Protein AF-A0A392N3B7-F1 (afdb_monomer_lite)

pLDDT: mean 83.91, std 16.51, range [49.72, 98.38]

Foldseek 3Di:
DACVVVCVVCVVVDPDPVVSLVCQLVPPDPLRNQLSVL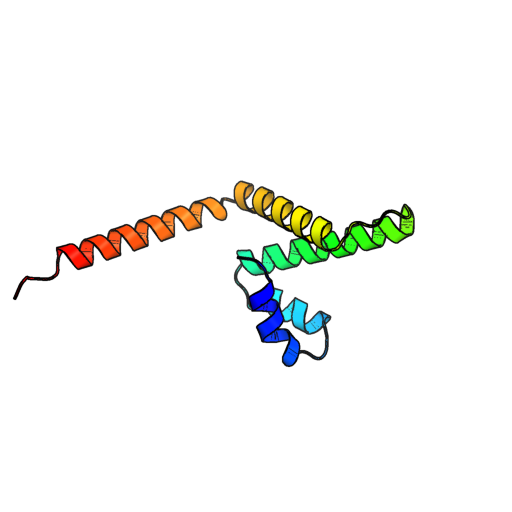LVVLVVVQVVCCVPPVDHDDSVVSNVVSVVVSVVVCVVVCVVVVVVVVVVVVVVVVVVVVVPPDDD

Structure (mmCIF, N/CA/C/O backbone):
data_AF-A0A392N3B7-F1
#
_entry.id   AF-A0A392N3B7-F1
#
loop_
_atom_site.group_PDB
_atom_site.id
_atom_site.type_symbol
_atom_site.label_atom_id
_atom_site.label_alt_id
_atom_site.label_comp_id
_atom_site.label_asym_id
_atom_site.label_entity_id
_atom_site.label_seq_id
_atom_site.pdbx_PDB_ins_code
_atom_site.Cartn_x
_atom_site.Cartn_y
_atom_site.Cartn_z
_atom_site.occupancy
_atom_site.B_iso_or_equiv
_atom_site.auth_seq_id
_atom_site.auth_comp_id
_atom_site.auth_asym_id
_atom_site.auth_atom_id
_atom_site.pdbx_PDB_model_num
ATOM 1 N N . MET A 1 1 ? 1.996 10.510 10.775 1.00 59.97 1 MET A N 1
ATOM 2 C CA . MET A 1 1 ? 2.458 9.130 11.052 1.00 59.97 1 MET A CA 1
ATOM 3 C C . MET A 1 1 ? 2.220 8.248 9.831 1.00 59.97 1 MET A C 1
ATOM 5 O O . MET A 1 1 ? 1.189 8.410 9.177 1.00 59.97 1 MET A O 1
ATOM 9 N N . GLY A 1 2 ? 3.203 7.411 9.481 1.00 79.06 2 GLY A N 1
ATOM 10 C CA . GLY A 1 2 ? 3.150 6.486 8.340 1.00 79.06 2 GLY A CA 1
ATOM 11 C C . GLY A 1 2 ? 2.554 5.121 8.704 1.00 79.06 2 GLY A C 1
ATOM 12 O O . GLY A 1 2 ? 2.185 4.892 9.849 1.00 79.06 2 GLY A O 1
ATOM 13 N N . LEU A 1 3 ? 2.484 4.210 7.730 1.00 89.25 3 LEU A N 1
ATOM 14 C CA . LEU A 1 3 ? 1.902 2.866 7.899 1.00 89.25 3 LEU A CA 1
ATOM 15 C C . LEU A 1 3 ? 2.850 1.848 8.561 1.00 89.25 3 LEU A C 1
ATOM 17 O O . LEU A 1 3 ? 2.455 0.710 8.785 1.00 89.25 3 LEU A O 1
ATOM 21 N N . GLU A 1 4 ? 4.096 2.229 8.857 1.00 90.38 4 GLU A N 1
ATOM 22 C CA . GLU A 1 4 ? 5.129 1.312 9.359 1.00 90.38 4 GLU A CA 1
ATOM 23 C C . GLU A 1 4 ? 4.684 0.560 10.615 1.00 90.38 4 GLU A C 1
ATOM 25 O O . GLU A 1 4 ? 4.719 -0.665 10.626 1.00 90.38 4 GLU A O 1
ATOM 30 N N . HIS A 1 5 ? 4.226 1.280 11.641 1.00 89.81 5 HIS A N 1
ATOM 31 C CA . HIS A 1 5 ? 3.823 0.681 12.913 1.00 89.81 5 HIS A CA 1
ATOM 32 C C . HIS A 1 5 ? 2.673 -0.328 12.740 1.00 89.81 5 HIS A C 1
ATOM 34 O O . HIS A 1 5 ? 2.718 -1.427 13.288 1.00 89.81 5 HIS A O 1
ATOM 40 N N . ILE A 1 6 ? 1.694 0.017 11.897 1.00 90.19 6 ILE A N 1
ATOM 41 C CA . ILE A 1 6 ? 0.521 -0.811 11.573 1.00 90.19 6 ILE A CA 1
ATOM 42 C C . ILE A 1 6 ? 0.950 -2.112 10.891 1.00 90.19 6 ILE A C 1
ATOM 44 O O . ILE A 1 6 ? 0.452 -3.189 11.226 1.00 90.19 6 ILE A O 1
ATOM 48 N N . ILE A 1 7 ? 1.877 -2.007 9.933 1.00 89.25 7 ILE A N 1
ATOM 49 C CA . ILE A 1 7 ? 2.374 -3.145 9.158 1.00 89.25 7 ILE A CA 1
ATOM 50 C C . ILE A 1 7 ? 3.275 -4.023 10.029 1.00 89.25 7 ILE A C 1
ATOM 52 O O . ILE A 1 7 ? 3.080 -5.234 10.060 1.00 89.25 7 ILE A O 1
ATOM 56 N N . GLN A 1 8 ? 4.231 -3.439 10.759 1.00 89.81 8 GLN A N 1
ATOM 57 C CA . GLN A 1 8 ? 5.177 -4.184 11.597 1.00 89.81 8 GLN A CA 1
ATOM 58 C C . GLN A 1 8 ? 4.470 -5.003 12.674 1.00 89.81 8 GLN A C 1
ATOM 60 O O . GLN A 1 8 ? 4.828 -6.161 12.878 1.00 89.81 8 GLN A O 1
ATOM 65 N N . GLN A 1 9 ? 3.435 -4.441 13.307 1.00 90.50 9 GLN A N 1
ATOM 66 C CA . GLN A 1 9 ? 2.659 -5.145 14.325 1.00 90.50 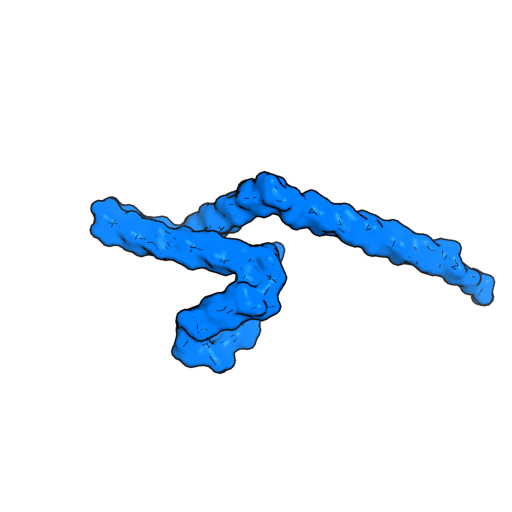9 GLN A CA 1
ATOM 67 C C . GLN A 1 9 ? 2.027 -6.435 13.789 1.00 90.50 9 GLN A C 1
ATOM 69 O O . GLN A 1 9 ? 1.911 -7.408 14.526 1.00 90.50 9 GLN A O 1
ATOM 74 N N . ARG A 1 10 ? 1.625 -6.453 12.516 1.00 90.06 10 ARG A N 1
ATOM 75 C CA . ARG A 1 10 ? 0.883 -7.560 11.901 1.00 90.06 10 ARG A CA 1
ATOM 76 C C . ARG A 1 10 ? 1.769 -8.503 11.087 1.00 90.06 10 ARG A C 1
ATOM 78 O O . ARG A 1 10 ? 1.408 -9.658 10.894 1.00 90.06 10 ARG A O 1
ATOM 85 N N . LEU A 1 11 ? 2.948 -8.054 10.655 1.00 87.69 11 LEU A N 1
ATOM 86 C CA . LEU A 1 11 ? 3.826 -8.801 9.749 1.00 87.69 11 LEU A CA 1
ATOM 87 C C . LEU A 1 11 ? 4.216 -10.192 10.274 1.00 87.69 11 LEU A C 1
ATOM 89 O O . LEU A 1 11 ? 4.402 -11.109 9.485 1.00 87.69 11 LEU A O 1
ATOM 93 N N . GLN A 1 12 ? 4.328 -10.352 11.596 1.00 85.75 12 GLN A N 1
ATOM 94 C CA . GLN A 1 12 ? 4.673 -11.630 12.230 1.00 85.75 12 GLN A CA 1
ATOM 95 C C . GLN A 1 12 ? 3.486 -12.600 12.344 1.00 85.75 12 GLN A C 1
ATOM 97 O O . GLN A 1 12 ? 3.691 -13.805 12.471 1.00 85.75 12 GLN A O 1
ATOM 102 N N . TRP A 1 13 ? 2.256 -12.086 12.296 1.00 87.12 13 TRP A N 1
ATOM 103 C CA . TRP A 1 13 ? 1.032 -12.860 12.523 1.00 87.12 13 TRP A CA 1
ATOM 104 C C . TRP A 1 13 ? 0.406 -13.375 11.229 1.00 87.12 13 TRP A C 1
ATOM 106 O O . TRP A 1 13 ? -0.308 -14.373 11.246 1.00 87.12 13 TRP A O 1
ATOM 116 N N . PHE A 1 14 ? 0.698 -12.726 10.101 1.00 89.38 14 PHE A N 1
ATOM 117 C CA . PHE A 1 14 ? 0.181 -13.115 8.795 1.00 89.38 14 PHE A CA 1
ATOM 118 C C . PHE A 1 14 ? 1.253 -13.808 7.957 1.00 89.38 14 PHE A C 1
ATOM 120 O O . PHE A 1 14 ? 2.309 -13.249 7.678 1.00 89.38 14 PHE A O 1
ATOM 127 N N . GLN A 1 15 ? 0.940 -15.012 7.477 1.00 86.75 15 GLN A N 1
ATOM 128 C CA . GLN A 1 15 ? 1.766 -15.731 6.496 1.00 86.75 15 GLN A CA 1
ATOM 129 C C . GLN A 1 15 ? 1.468 -15.285 5.054 1.00 86.75 15 GLN A C 1
ATOM 131 O O . GLN A 1 15 ? 2.200 -15.619 4.123 1.00 86.75 15 GLN A O 1
ATOM 136 N N . ASN A 1 16 ? 0.384 -14.527 4.858 1.00 89.81 16 ASN A N 1
ATOM 137 C CA . ASN A 1 16 ? -0.099 -14.106 3.553 1.00 89.81 16 ASN A CA 1
ATOM 138 C C . ASN A 1 16 ? -0.314 -12.587 3.498 1.00 89.81 16 ASN A C 1
ATOM 140 O O . ASN A 1 16 ? -1.094 -12.018 4.261 1.00 89.81 16 ASN A O 1
ATOM 144 N N . ILE A 1 17 ? 0.330 -11.932 2.527 1.00 88.50 17 ILE A N 1
ATOM 145 C CA . ILE A 1 17 ? 0.217 -10.483 2.299 1.00 88.50 17 ILE A CA 1
ATOM 146 C C . ILE A 1 17 ? -1.224 -10.067 1.968 1.00 88.50 17 ILE A C 1
ATOM 148 O O . ILE A 1 17 ? -1.653 -8.988 2.364 1.00 88.50 17 ILE A O 1
ATOM 152 N N . LYS A 1 18 ? -1.995 -10.904 1.263 1.00 90.81 18 LYS A N 1
ATOM 153 C CA . LYS A 1 18 ? -3.403 -10.617 0.950 1.00 90.81 18 LYS A CA 1
ATOM 154 C C . LYS A 1 18 ? -4.244 -10.521 2.223 1.00 90.81 18 LYS A C 1
ATOM 156 O O . LYS A 1 18 ? -5.069 -9.622 2.329 1.00 90.81 18 LYS A O 1
ATOM 161 N N . GLU A 1 19 ? -4.040 -11.445 3.157 1.00 92.50 19 GLU A N 1
ATOM 162 C CA . GLU A 1 19 ? -4.769 -11.474 4.430 1.00 92.50 19 GLU A CA 1
ATOM 163 C C . GLU A 1 19 ? -4.364 -10.296 5.313 1.00 92.50 19 GLU A C 1
ATOM 165 O O . GLU A 1 19 ? -5.236 -9.618 5.841 1.00 92.50 19 GLU A O 1
ATOM 170 N N . LEU A 1 20 ? -3.068 -9.975 5.359 1.00 92.06 20 LEU A N 1
ATOM 171 C CA . LEU A 1 20 ? -2.555 -8.778 6.023 1.00 92.06 20 LEU A CA 1
ATOM 172 C C . LEU A 1 20 ? -3.206 -7.493 5.485 1.00 92.06 20 LEU A C 1
ATOM 174 O O . LEU A 1 20 ? -3.638 -6.641 6.255 1.00 92.06 20 LEU A O 1
ATOM 178 N N . ILE A 1 21 ? -3.271 -7.338 4.160 1.00 91.62 21 ILE A N 1
ATOM 179 C CA . ILE A 1 21 ? -3.894 -6.171 3.522 1.00 91.62 21 ILE A CA 1
ATOM 180 C C . ILE A 1 21 ? -5.380 -6.095 3.869 1.00 91.62 21 ILE A C 1
ATOM 182 O O . ILE A 1 21 ? -5.877 -5.017 4.187 1.00 91.62 21 ILE A O 1
ATOM 186 N N . LEU A 1 22 ? -6.087 -7.226 3.791 1.00 91.94 22 LEU A N 1
ATOM 187 C CA . LEU A 1 22 ? -7.512 -7.276 4.095 1.00 91.94 22 LEU A CA 1
ATOM 188 C C . LEU A 1 22 ? -7.773 -6.906 5.560 1.00 91.94 22 LEU A C 1
ATOM 190 O O . LEU A 1 22 ? -8.644 -6.085 5.820 1.00 91.94 22 LEU A O 1
ATOM 194 N N . ASP A 1 23 ? -6.984 -7.443 6.491 1.00 94.38 23 ASP A N 1
ATOM 195 C CA . ASP A 1 23 ? -7.071 -7.121 7.916 1.00 94.38 23 ASP A CA 1
ATOM 196 C C . ASP A 1 23 ? -6.855 -5.628 8.185 1.00 94.38 23 ASP A C 1
ATOM 198 O O . ASP A 1 23 ? -7.660 -5.007 8.877 1.00 94.38 23 ASP A O 1
ATOM 202 N N . ILE A 1 24 ? -5.829 -5.022 7.577 1.00 92.19 24 ILE A N 1
ATOM 203 C CA . ILE A 1 24 ? -5.579 -3.577 7.683 1.00 92.19 24 ILE A CA 1
ATOM 204 C C . ILE A 1 24 ? -6.798 -2.791 7.190 1.00 92.19 24 ILE A C 1
ATOM 206 O O . ILE A 1 24 ? -7.261 -1.890 7.880 1.00 92.19 24 ILE A O 1
ATOM 210 N N . CYS A 1 25 ? -7.356 -3.139 6.031 1.00 90.06 25 CYS A N 1
ATOM 211 C CA . CYS A 1 25 ? -8.521 -2.440 5.486 1.00 90.06 25 CYS A CA 1
ATOM 212 C C . CYS A 1 25 ? -9.802 -2.634 6.315 1.00 90.06 25 CYS A C 1
ATOM 214 O O . CYS A 1 25 ? -10.678 -1.775 6.266 1.00 90.06 25 CYS A O 1
ATOM 216 N N . CYS A 1 26 ? -9.933 -3.746 7.043 1.00 91.75 26 CYS A N 1
ATOM 217 C CA . CYS A 1 26 ? -11.122 -4.060 7.837 1.00 91.75 26 CYS A CA 1
ATOM 218 C C . CYS A 1 26 ? -11.053 -3.564 9.288 1.00 91.75 26 CYS A C 1
ATOM 220 O O . CYS A 1 26 ? -12.100 -3.311 9.879 1.00 91.75 26 CYS A O 1
ATOM 222 N N . THR A 1 27 ? -9.857 -3.469 9.876 1.00 94.12 27 THR A N 1
ATOM 223 C CA . THR A 1 27 ? -9.678 -3.204 11.317 1.00 94.12 27 THR A CA 1
ATOM 224 C C . THR A 1 27 ? -9.160 -1.805 11.627 1.00 94.12 27 THR A C 1
ATOM 226 O O . THR A 1 27 ? -9.370 -1.306 12.733 1.00 94.12 27 THR A O 1
ATOM 229 N N . GLU A 1 28 ? -8.487 -1.154 10.678 1.00 94.44 28 GLU A N 1
ATOM 230 C CA . GLU A 1 28 ? -7.990 0.203 10.867 1.00 94.44 28 GLU A CA 1
ATOM 231 C C . GLU A 1 28 ? -9.073 1.261 10.627 1.00 94.44 28 GLU A C 1
ATOM 233 O O . GLU A 1 28 ? -10.073 1.043 9.943 1.00 94.44 28 GLU A O 1
ATOM 238 N N . ASN A 1 29 ? -8.843 2.462 11.161 1.00 92.19 29 ASN A N 1
ATOM 239 C CA . ASN A 1 29 ? -9.698 3.610 10.872 1.00 92.19 29 ASN A CA 1
ATOM 240 C C . ASN A 1 29 ? -9.605 4.039 9.394 1.00 92.19 29 ASN A C 1
ATOM 242 O O . ASN A 1 29 ? -8.661 3.699 8.676 1.00 92.19 29 ASN A O 1
ATOM 246 N N . VAL A 1 30 ? -10.562 4.868 8.963 1.00 90.38 30 VAL A N 1
ATOM 247 C CA . VAL A 1 30 ? -10.666 5.364 7.579 1.00 90.38 30 VAL A CA 1
ATOM 248 C C . VAL A 1 30 ? -9.377 6.019 7.069 1.00 90.38 30 VAL A C 1
ATOM 250 O O . VAL A 1 30 ? -9.032 5.870 5.899 1.00 90.38 30 VAL A O 1
ATOM 253 N N . ILE A 1 31 ? -8.622 6.690 7.945 1.00 91.81 31 ILE A N 1
ATOM 254 C CA . ILE A 1 31 ? -7.381 7.375 7.574 1.00 91.81 31 ILE A CA 1
ATOM 255 C C . ILE A 1 31 ? -6.283 6.367 7.240 1.00 91.81 31 ILE A C 1
ATOM 257 O O . ILE A 1 31 ? -5.613 6.468 6.213 1.00 91.81 31 ILE A O 1
ATOM 261 N N . ASN A 1 32 ? -6.088 5.383 8.109 1.00 92.56 32 ASN A N 1
ATOM 262 C CA . ASN A 1 32 ? -5.060 4.365 7.957 1.00 92.56 32 ASN A CA 1
ATOM 263 C C . ASN A 1 32 ? -5.401 3.386 6.824 1.00 92.56 32 ASN A C 1
ATOM 265 O O . ASN A 1 32 ? -4.540 3.098 5.989 1.00 92.56 32 ASN A O 1
ATOM 269 N N . ALA A 1 33 ? -6.659 2.944 6.741 1.00 92.94 33 ALA A N 1
ATOM 270 C CA . ALA A 1 33 ? -7.150 2.103 5.653 1.00 92.94 33 ALA A CA 1
ATOM 271 C C . ALA A 1 33 ? -7.032 2.817 4.296 1.00 92.94 33 ALA A C 1
ATOM 273 O O . ALA A 1 33 ? -6.548 2.241 3.321 1.00 92.94 33 ALA A O 1
ATOM 274 N N . GLY A 1 34 ? -7.387 4.102 4.240 1.00 93.19 34 GLY A N 1
ATOM 275 C CA . GLY A 1 34 ? -7.270 4.912 3.034 1.00 93.19 34 GLY A CA 1
ATOM 276 C C . GLY A 1 34 ? -5.820 5.128 2.583 1.00 93.19 34 GLY A C 1
ATOM 277 O O . GLY A 1 34 ? -5.499 4.917 1.411 1.00 93.19 34 GLY A O 1
ATOM 278 N N . LYS A 1 35 ? -4.902 5.422 3.514 1.00 94.19 35 LYS A N 1
ATOM 279 C CA . LYS A 1 35 ? -3.454 5.463 3.230 1.00 94.19 35 LYS A CA 1
ATOM 280 C C . LYS A 1 35 ? -2.937 4.136 2.671 1.00 94.19 35 LYS A C 1
ATOM 282 O O . LYS A 1 35 ? -2.161 4.138 1.713 1.00 94.19 35 LYS A O 1
ATOM 287 N N . ALA A 1 36 ? -3.359 3.006 3.244 1.00 93.94 36 ALA A N 1
ATOM 288 C CA . ALA A 1 36 ? -2.976 1.680 2.763 1.00 93.94 36 ALA A CA 1
ATOM 289 C C . ALA A 1 36 ? -3.508 1.415 1.345 1.00 93.94 36 ALA A C 1
ATOM 291 O O . ALA A 1 36 ? -2.754 0.966 0.478 1.00 93.94 36 ALA A O 1
ATOM 292 N N . ALA A 1 37 ? -4.766 1.772 1.074 1.00 93.88 37 ALA A N 1
ATOM 293 C CA . ALA A 1 37 ? -5.378 1.635 -0.245 1.00 93.88 37 ALA A CA 1
ATOM 294 C C . ALA A 1 37 ? -4.646 2.462 -1.318 1.00 93.88 37 ALA A C 1
ATOM 296 O O . ALA A 1 37 ? -4.297 1.932 -2.376 1.00 93.88 37 ALA A O 1
ATOM 297 N N . VAL A 1 38 ? -4.335 3.735 -1.038 1.00 95.62 38 VAL A N 1
ATOM 298 C CA . VAL A 1 38 ? -3.600 4.606 -1.974 1.00 95.62 38 VAL A CA 1
ATOM 299 C C . VAL A 1 38 ? -2.173 4.100 -2.211 1.00 95.62 38 VAL A C 1
ATOM 301 O O . VAL A 1 38 ? -1.675 4.159 -3.341 1.00 95.62 38 VAL A O 1
ATOM 304 N N . LEU A 1 39 ? -1.508 3.553 -1.189 1.00 95.44 39 LEU A N 1
ATOM 305 C CA . LEU A 1 39 ? -0.185 2.946 -1.348 1.00 95.44 39 LEU A CA 1
ATOM 306 C C . LEU A 1 39 ? -0.230 1.714 -2.263 1.00 95.44 39 LEU A C 1
ATOM 308 O O . LEU A 1 39 ? 0.579 1.609 -3.187 1.00 95.44 39 LEU A O 1
ATOM 312 N N . LEU A 1 40 ? -1.188 0.808 -2.049 1.00 95.19 40 LEU A N 1
ATOM 313 C CA . LEU A 1 40 ? -1.378 -0.382 -2.886 1.00 95.19 40 LEU A CA 1
ATOM 314 C C . LEU A 1 40 ? -1.700 -0.013 -4.334 1.00 95.19 40 LEU A C 1
ATOM 316 O O . LEU A 1 40 ? -1.125 -0.589 -5.260 1.00 95.19 40 LEU A O 1
ATOM 320 N N . TRP A 1 41 ? -2.548 0.996 -4.531 1.00 96.19 41 TRP A N 1
ATOM 321 C CA . TRP A 1 41 ? -2.840 1.543 -5.851 1.00 96.19 41 TRP A CA 1
ATOM 322 C C . TRP A 1 41 ? -1.576 2.050 -6.553 1.00 96.19 41 TRP A C 1
ATOM 324 O O . TRP A 1 41 ? -1.314 1.692 -7.701 1.00 96.19 41 TRP A O 1
ATOM 334 N N . ASN A 1 42 ? -0.742 2.831 -5.862 1.00 97.50 42 ASN A N 1
ATOM 335 C CA . ASN A 1 42 ? 0.498 3.357 -6.434 1.00 97.50 42 ASN A CA 1
ATOM 336 C C . ASN A 1 42 ? 1.537 2.260 -6.723 1.00 97.50 42 ASN A C 1
ATOM 338 O O . ASN A 1 42 ? 2.252 2.347 -7.724 1.00 97.50 42 ASN A O 1
ATOM 342 N N . LEU A 1 43 ? 1.603 1.206 -5.904 1.00 96.38 43 LEU A N 1
ATOM 343 C CA . LEU A 1 43 ? 2.437 0.029 -6.173 1.00 96.38 43 LEU A CA 1
ATOM 344 C C . LEU A 1 43 ? 1.980 -0.709 -7.435 1.00 96.38 43 LEU A C 1
ATOM 346 O O . LEU A 1 43 ? 2.810 -1.047 -8.283 1.00 96.38 43 LEU A O 1
ATOM 350 N N . TRP A 1 44 ? 0.670 -0.920 -7.580 1.00 96.81 44 TRP A N 1
ATOM 351 C CA . TRP A 1 44 ? 0.085 -1.533 -8.771 1.00 96.81 44 TRP A CA 1
ATOM 352 C C . TRP A 1 44 ? 0.353 -0.691 -10.027 1.00 96.81 44 TRP A C 1
ATOM 354 O O . TRP A 1 44 ? 0.871 -1.212 -11.016 1.00 96.81 44 TRP A O 1
ATOM 364 N N . GLN A 1 45 ? 0.120 0.623 -9.961 1.00 97.50 45 GLN A N 1
ATOM 365 C CA . GLN A 1 45 ? 0.420 1.555 -11.052 1.00 97.50 45 GLN A CA 1
ATOM 366 C C . GLN A 1 45 ? 1.902 1.523 -11.450 1.00 97.50 45 GLN A C 1
ATOM 368 O O . GLN A 1 45 ? 2.227 1.446 -12.633 1.00 97.50 45 GLN A O 1
ATOM 373 N N . ASN A 1 46 ? 2.820 1.532 -10.479 1.00 97.88 46 ASN A N 1
ATOM 374 C CA . ASN A 1 46 ? 4.255 1.462 -10.755 1.00 97.88 46 ASN A CA 1
ATOM 375 C C . ASN A 1 46 ? 4.660 0.130 -11.405 1.00 97.88 46 ASN A C 1
ATOM 377 O O . ASN A 1 46 ? 5.500 0.112 -12.305 1.00 97.88 46 ASN A O 1
ATOM 381 N N . ARG A 1 47 ? 4.050 -0.987 -10.983 1.00 97.25 47 ARG A N 1
ATOM 382 C CA . ARG A 1 47 ? 4.266 -2.292 -11.620 1.00 97.25 47 ARG A CA 1
ATOM 383 C C . ARG A 1 47 ? 3.815 -2.268 -13.078 1.00 97.25 47 ARG A C 1
ATOM 385 O O . ARG A 1 47 ? 4.570 -2.711 -13.937 1.00 97.25 47 ARG A O 1
ATOM 392 N N . ASN A 1 48 ? 2.644 -1.705 -13.363 1.00 98.12 48 ASN A N 1
ATOM 393 C CA . ASN A 1 48 ? 2.152 -1.571 -14.733 1.00 98.12 48 ASN A CA 1
ATOM 394 C C . ASN A 1 48 ? 3.047 -0.662 -15.576 1.00 98.12 48 ASN A C 1
ATOM 396 O O . ASN A 1 48 ? 3.379 -1.010 -16.702 1.00 98.12 48 ASN A O 1
ATOM 400 N N . ASN A 1 49 ? 3.491 0.466 -15.027 1.00 97.81 49 ASN A N 1
ATOM 401 C CA . ASN A 1 49 ? 4.384 1.383 -15.730 1.00 97.81 49 ASN A CA 1
ATOM 402 C C . ASN A 1 49 ? 5.733 0.728 -16.072 1.00 97.81 49 ASN A C 1
ATOM 404 O O . ASN A 1 49 ? 6.287 0.958 -17.144 1.00 97.81 49 ASN A O 1
ATOM 408 N N . CYS A 1 50 ? 6.233 -0.149 -15.199 1.00 97.50 50 CYS A N 1
ATOM 409 C CA . CYS A 1 50 ? 7.427 -0.941 -15.473 1.00 97.50 50 CYS A CA 1
ATOM 410 C C . CYS A 1 50 ? 7.199 -1.938 -16.620 1.00 97.50 50 CYS A C 1
ATOM 412 O O . CYS A 1 50 ? 8.079 -2.098 -17.458 1.00 97.50 50 CYS A O 1
ATOM 414 N N . VAL A 1 51 ? 6.035 -2.595 -16.663 1.00 98.00 51 VAL A N 1
ATOM 415 C CA . VAL A 1 51 ? 5.691 -3.581 -17.703 1.00 98.00 51 VAL A CA 1
ATOM 416 C C . VAL A 1 51 ? 5.486 -2.915 -19.062 1.00 98.00 51 VAL A C 1
ATOM 418 O O . VAL A 1 51 ? 6.005 -3.400 -20.060 1.00 98.00 51 VAL A O 1
ATOM 421 N N . TRP A 1 52 ? 4.744 -1.809 -19.101 1.00 98.38 52 TRP A N 1
ATOM 422 C CA . TRP A 1 52 ? 4.316 -1.189 -20.356 1.00 98.38 52 TRP A CA 1
ATOM 423 C C . TRP A 1 52 ? 5.278 -0.122 -20.878 1.00 98.38 52 TRP A C 1
ATOM 425 O O . TRP A 1 52 ? 5.379 0.054 -22.086 1.00 98.38 52 TRP A O 1
ATOM 435 N N . ASN A 1 53 ? 6.000 0.569 -19.991 1.00 97.94 53 ASN A N 1
ATOM 436 C CA . ASN A 1 53 ? 6.812 1.739 -20.347 1.00 97.94 53 ASN A CA 1
ATOM 437 C C . ASN A 1 53 ? 8.285 1.618 -19.917 1.00 97.94 53 ASN A C 1
ATOM 439 O O . ASN A 1 53 ? 9.030 2.588 -20.039 1.00 97.94 53 ASN A O 1
ATOM 443 N N . ASN A 1 54 ? 8.706 0.470 -19.364 1.00 97.19 54 ASN A N 1
ATOM 444 C CA . ASN A 1 54 ? 10.045 0.250 -18.792 1.00 97.19 54 ASN A CA 1
ATOM 445 C C . ASN A 1 54 ? 10.480 1.347 -17.794 1.00 97.19 54 ASN A C 1
ATOM 447 O O . ASN A 1 54 ? 11.663 1.643 -17.632 1.00 97.19 54 ASN A O 1
ATOM 451 N N . ASN A 1 55 ? 9.511 1.977 -17.126 1.00 96.44 55 ASN A N 1
ATOM 452 C C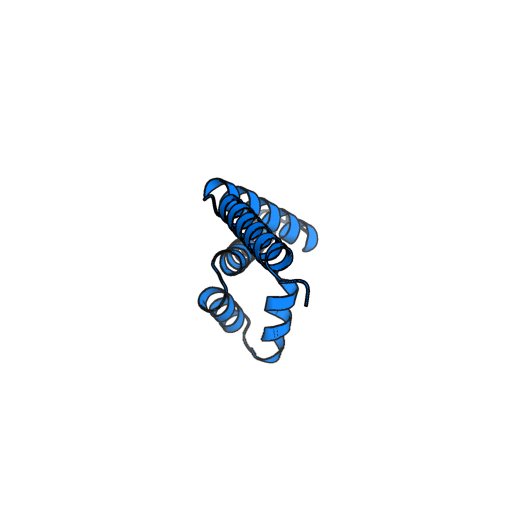A . ASN A 1 55 ? 9.743 3.073 -16.197 1.00 96.44 55 ASN A CA 1
ATOM 453 C C . ASN A 1 55 ? 9.276 2.666 -14.798 1.00 96.44 55 ASN A C 1
ATOM 455 O O . ASN A 1 55 ? 8.111 2.319 -14.589 1.00 96.44 55 ASN A O 1
ATOM 459 N N . LYS A 1 56 ? 10.194 2.725 -13.832 1.00 95.88 56 LYS A N 1
ATOM 460 C CA . LYS A 1 56 ? 9.974 2.269 -12.463 1.00 95.88 56 LYS A CA 1
ATOM 461 C C . LYS A 1 56 ? 10.456 3.317 -11.469 1.00 95.88 56 LYS A C 1
ATOM 463 O O . LYS A 1 56 ? 11.634 3.659 -11.427 1.00 95.88 56 LYS A O 1
ATOM 468 N N . LEU A 1 57 ? 9.546 3.765 -10.615 1.00 97.12 57 LEU A N 1
ATOM 469 C CA . LEU A 1 57 ? 9.859 4.611 -9.473 1.00 97.12 57 LEU A CA 1
ATOM 470 C C . LEU A 1 57 ? 10.492 3.789 -8.345 1.00 97.12 57 LEU A C 1
ATOM 472 O O . LEU A 1 57 ? 10.164 2.614 -8.139 1.00 97.12 57 LEU A O 1
ATOM 476 N N . SER A 1 58 ? 11.369 4.434 -7.578 1.00 97.50 58 SER A N 1
ATOM 477 C CA . SER A 1 58 ? 11.899 3.883 -6.329 1.00 97.50 58 SER A CA 1
ATOM 478 C C . SER A 1 58 ? 10.807 3.773 -5.259 1.00 97.50 58 SER A C 1
ATOM 480 O O . SER A 1 58 ? 9.837 4.532 -5.263 1.00 97.50 58 SER A O 1
ATOM 482 N N . ALA A 1 59 ? 10.987 2.874 -4.285 1.00 94.00 59 ALA A N 1
ATOM 483 C CA . ALA A 1 59 ? 10.036 2.698 -3.182 1.00 94.00 59 ALA A CA 1
ATOM 484 C C . ALA A 1 59 ? 9.749 4.014 -2.434 1.00 94.00 59 ALA A C 1
ATOM 486 O O . ALA A 1 59 ? 8.597 4.313 -2.125 1.00 94.00 59 ALA A O 1
ATOM 487 N N . ARG A 1 60 ? 10.779 4.848 -2.224 1.00 95.31 60 ARG A N 1
ATOM 488 C CA . ARG A 1 60 ? 10.630 6.172 -1.605 1.00 95.31 60 ARG A CA 1
ATOM 489 C C . ARG A 1 60 ? 9.752 7.102 -2.446 1.00 95.31 60 ARG A C 1
ATOM 491 O O . ARG A 1 60 ? 8.878 7.757 -1.894 1.00 95.31 60 ARG A O 1
ATOM 498 N N . GLN A 1 61 ? 9.950 7.148 -3.765 1.00 97.12 61 GLN A N 1
ATOM 499 C CA . GLN A 1 61 ? 9.123 7.966 -4.664 1.00 97.12 61 GLN A CA 1
ATOM 500 C C . GLN A 1 61 ? 7.663 7.506 -4.678 1.00 97.12 61 GLN A C 1
ATOM 502 O O . GLN A 1 61 ? 6.768 8.345 -4.651 1.00 97.12 61 GLN A O 1
ATOM 507 N N . ILE A 1 62 ? 7.418 6.192 -4.661 1.00 97.00 62 ILE A N 1
ATOM 508 C CA . ILE A 1 62 ? 6.064 5.627 -4.562 1.00 97.00 62 ILE A CA 1
ATOM 509 C C . ILE A 1 62 ? 5.415 6.041 -3.239 1.00 97.00 62 ILE A C 1
ATOM 511 O O . ILE A 1 62 ? 4.281 6.507 -3.245 1.00 97.00 62 ILE A O 1
ATOM 515 N N . GLY A 1 63 ? 6.139 5.915 -2.122 1.00 94.75 63 GLY A N 1
ATOM 516 C CA . GLY A 1 63 ? 5.647 6.306 -0.800 1.00 94.75 63 GLY A CA 1
ATOM 517 C C . GLY A 1 63 ? 5.315 7.797 -0.706 1.00 94.75 63 GLY A C 1
ATOM 518 O O . GLY A 1 63 ? 4.244 8.147 -0.222 1.00 94.75 63 GLY A O 1
ATOM 519 N N . MET A 1 64 ? 6.183 8.670 -1.231 1.00 95.81 64 MET A N 1
ATOM 520 C CA . MET A 1 64 ? 5.928 10.117 -1.279 1.00 95.81 64 MET A CA 1
ATOM 521 C C . MET A 1 64 ? 4.709 10.449 -2.146 1.00 95.81 64 MET A C 1
ATOM 523 O O . MET A 1 64 ? 3.833 11.186 -1.706 1.00 95.81 64 MET A O 1
ATOM 527 N N . LYS A 1 65 ? 4.614 9.855 -3.344 1.00 96.50 65 LYS A N 1
ATOM 528 C CA . LYS A 1 65 ? 3.466 10.040 -4.240 1.00 96.50 65 LYS A CA 1
ATOM 529 C C . LYS A 1 65 ? 2.160 9.573 -3.592 1.00 96.50 65 LYS A C 1
ATOM 531 O O . LYS A 1 65 ? 1.157 10.269 -3.675 1.00 96.50 65 LYS A O 1
ATOM 536 N N . ALA A 1 66 ? 2.170 8.411 -2.940 1.00 96.56 66 ALA A N 1
ATOM 537 C CA . ALA A 1 66 ? 1.000 7.880 -2.251 1.00 96.56 66 ALA A CA 1
ATOM 538 C C . ALA A 1 66 ? 0.573 8.762 -1.069 1.00 96.56 66 ALA A C 1
ATOM 540 O O . ALA A 1 66 ? -0.618 8.999 -0.902 1.00 96.56 66 ALA A O 1
ATOM 541 N N . GLY A 1 67 ? 1.534 9.271 -0.289 1.00 94.50 67 GLY A N 1
ATOM 542 C CA . GLY A 1 67 ? 1.270 10.217 0.796 1.00 94.50 67 GLY A CA 1
ATOM 543 C C . GLY A 1 67 ? 0.589 11.484 0.288 1.00 94.50 67 GLY A C 1
ATOM 544 O O . GLY A 1 67 ? -0.498 11.805 0.747 1.00 94.50 67 GLY A O 1
ATOM 545 N N . GLN A 1 68 ? 1.162 12.120 -0.737 1.00 95.81 68 GLN A N 1
ATOM 546 C CA . GLN A 1 68 ? 0.584 13.323 -1.336 1.00 95.81 68 GLN A CA 1
ATOM 547 C C . GLN A 1 68 ? -0.825 13.077 -1.898 1.00 95.81 68 GLN A C 1
ATOM 549 O O . GLN A 1 68 ? -1.739 13.835 -1.603 1.00 95.81 68 GLN A O 1
ATOM 554 N N . MET A 1 69 ? -1.033 11.986 -2.647 1.00 95.81 69 MET A N 1
ATOM 555 C CA . MET A 1 69 ? -2.361 11.650 -3.181 1.00 95.81 69 MET A CA 1
ATOM 556 C C . MET A 1 69 ? -3.398 11.415 -2.078 1.00 95.81 69 MET A C 1
ATOM 558 O O . MET A 1 69 ? -4.567 11.752 -2.260 1.00 95.81 69 MET A O 1
ATOM 562 N N . TRP A 1 70 ? -2.993 10.811 -0.957 1.00 95.12 70 TRP A N 1
ATOM 563 C CA . TRP A 1 70 ? -3.876 10.641 0.190 1.00 95.12 70 TRP A CA 1
ATOM 564 C C . TRP A 1 70 ? -4.203 11.983 0.846 1.00 95.12 70 TRP A C 1
ATOM 566 O O . TRP A 1 70 ? -5.371 12.235 1.124 1.00 95.12 70 TRP A O 1
ATOM 576 N N . ASP A 1 71 ? -3.203 12.831 1.077 1.00 93.62 71 ASP A N 1
ATOM 577 C CA . ASP A 1 71 ? -3.394 14.128 1.729 1.00 93.62 71 ASP A CA 1
ATOM 578 C C . ASP A 1 71 ? -4.312 15.036 0.891 1.00 93.62 71 ASP A C 1
ATOM 580 O O . ASP A 1 71 ? -5.266 15.600 1.428 1.00 93.62 71 ASP A O 1
ATOM 584 N N . ASP A 1 72 ? -4.108 15.083 -0.432 1.00 94.38 72 ASP A N 1
ATOM 585 C CA . ASP A 1 72 ? -4.971 15.815 -1.368 1.00 94.38 72 ASP A CA 1
ATOM 586 C C . ASP A 1 72 ? -6.421 15.305 -1.310 1.00 94.38 72 ASP A C 1
ATOM 588 O O . ASP A 1 72 ? -7.370 16.088 -1.228 1.00 94.38 72 ASP A O 1
ATOM 592 N N . TRP A 1 73 ? -6.612 13.980 -1.318 1.00 93.06 73 TRP A N 1
ATOM 593 C CA . TRP A 1 73 ? -7.944 13.378 -1.254 1.00 93.06 73 TRP A CA 1
ATOM 594 C C . TRP A 1 73 ? -8.621 13.635 0.095 1.00 93.06 73 TRP A C 1
ATOM 596 O O . TRP A 1 73 ? -9.772 14.062 0.140 1.00 93.06 73 TRP A O 1
ATOM 606 N N . ALA A 1 74 ? -7.909 13.420 1.199 1.00 92.00 74 ALA A N 1
ATOM 607 C CA . ALA A 1 74 ? -8.437 13.582 2.546 1.00 92.00 74 ALA A CA 1
ATOM 608 C C . ALA A 1 74 ? -8.787 15.045 2.858 1.00 92.00 74 ALA A C 1
ATOM 610 O O . ALA A 1 74 ? -9.766 15.293 3.562 1.00 92.00 74 ALA A O 1
ATOM 611 N N . MET A 1 75 ? -8.043 16.003 2.298 1.00 91.44 75 MET A N 1
ATOM 612 C CA . MET A 1 75 ? -8.385 17.425 2.340 1.00 91.44 75 MET A CA 1
ATOM 613 C C . MET A 1 75 ? -9.717 17.696 1.630 1.00 91.44 75 MET A C 1
ATOM 615 O O . MET A 1 75 ? -10.605 18.300 2.221 1.00 91.44 75 MET A O 1
ATOM 619 N N . VAL A 1 76 ? -9.899 17.197 0.401 1.00 92.44 76 VAL A N 1
ATOM 620 C CA . VAL A 1 76 ? -11.162 17.357 -0.350 1.00 92.44 76 VAL A CA 1
ATOM 621 C C . VAL A 1 76 ? -12.346 16.707 0.373 1.00 92.44 76 VAL A C 1
ATOM 623 O O . VAL A 1 76 ? -13.472 17.184 0.263 1.00 92.44 76 VAL A O 1
ATOM 626 N N . GLN A 1 77 ? -12.106 15.626 1.116 1.00 89.56 77 GLN A N 1
ATOM 627 C CA . GLN A 1 77 ? -13.134 14.948 1.909 1.00 89.56 77 GLN A CA 1
ATOM 628 C C . GLN A 1 77 ? -13.379 15.580 3.293 1.00 89.56 77 GLN A C 1
ATOM 630 O O . GLN A 1 77 ? -14.211 15.069 4.036 1.00 89.56 77 GLN A O 1
ATOM 635 N N . GLY A 1 78 ? -12.659 16.641 3.677 1.00 88.38 78 GLY A N 1
ATOM 636 C CA . GLY A 1 78 ? -12.789 17.271 5.000 1.00 88.38 78 GLY A CA 1
ATOM 637 C C . GLY A 1 78 ? -12.241 16.438 6.171 1.00 88.38 78 GLY A C 1
ATOM 638 O O . GLY A 1 78 ? -12.355 16.832 7.329 1.00 88.38 78 GLY A O 1
ATOM 639 N N . LEU A 1 79 ? -11.583 15.306 5.897 1.00 83.94 79 LEU A N 1
ATOM 640 C CA . LEU A 1 79 ? -11.089 14.372 6.919 1.00 83.94 79 LEU A CA 1
ATOM 641 C C . LEU A 1 79 ? -9.897 14.923 7.718 1.00 83.94 79 LEU A C 1
ATOM 643 O O . LEU A 1 79 ? -9.615 14.468 8.826 1.00 83.94 79 LEU A O 1
ATOM 647 N N . ILE A 1 80 ? -9.172 15.887 7.147 1.00 68.31 80 ILE A N 1
ATOM 648 C CA . ILE A 1 80 ? -8.036 16.557 7.799 1.00 68.31 80 ILE A CA 1
ATOM 649 C C . ILE A 1 80 ? -8.504 17.773 8.620 1.00 68.31 80 ILE A C 1
ATOM 651 O O . ILE A 1 80 ? -7.850 18.142 9.597 1.00 68.31 80 ILE A O 1
ATOM 655 N N . GLU A 1 81 ? -9.662 18.358 8.301 1.00 60.62 81 GLU A N 1
ATOM 656 C CA . GLU A 1 81 ? -10.243 19.448 9.092 1.00 60.62 81 GLU A CA 1
ATOM 657 C C . GLU A 1 81 ? -10.788 18.926 10.433 1.00 60.62 81 GLU A C 1
ATOM 659 O O . GLU A 1 81 ? -10.474 19.495 11.481 1.00 60.62 81 GLU A O 1
ATOM 664 N N . GLU A 1 82 ? -11.484 17.781 10.448 1.00 52.03 82 GLU A N 1
ATOM 665 C CA . GLU A 1 82 ? -12.036 17.177 11.676 1.00 52.03 82 GLU A CA 1
ATOM 666 C C . GLU A 1 82 ? -10.984 16.825 12.745 1.00 52.03 82 GLU A C 1
ATOM 668 O O . GLU A 1 82 ? -11.269 16.928 13.944 1.00 52.03 82 GLU A O 1
ATOM 673 N N . GLN A 1 83 ? -9.755 16.461 12.350 1.00 51.03 83 GLN A N 1
ATOM 674 C CA . GLN A 1 83 ? -8.669 16.168 13.298 1.00 51.03 83 GLN A CA 1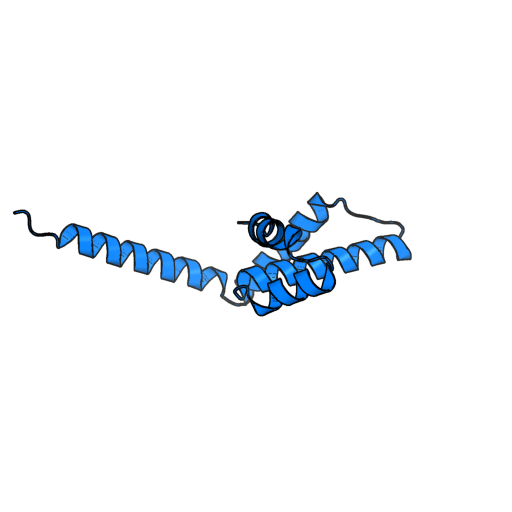
ATOM 675 C C . GLN A 1 83 ? -8.190 17.417 14.051 1.00 51.03 83 GLN A C 1
ATOM 677 O O . GLN A 1 83 ? -7.864 17.337 15.234 1.00 51.03 83 GLN A O 1
ATOM 682 N N . ASN A 1 84 ? -8.193 18.586 13.407 1.00 51.25 84 ASN A N 1
ATOM 683 C CA . ASN A 1 84 ? -7.810 19.833 14.070 1.00 51.25 84 ASN A CA 1
ATOM 684 C C . ASN A 1 84 ? -8.895 20.312 15.048 1.00 51.25 84 ASN A C 1
ATOM 686 O O . ASN A 1 84 ? -8.569 20.784 16.139 1.00 51.25 84 ASN A O 1
ATOM 690 N N . TYR A 1 85 ? -10.178 20.118 14.722 1.00 53.06 85 TYR A N 1
ATOM 691 C C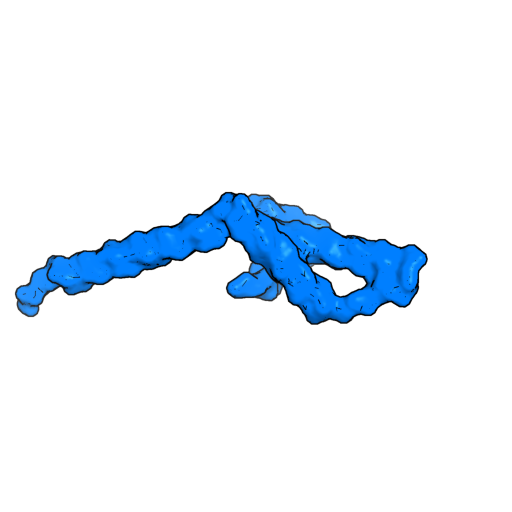A . TYR A 1 85 ? -11.283 20.461 15.626 1.00 53.06 85 TYR A CA 1
ATOM 692 C C . TYR A 1 85 ? -11.343 19.563 16.870 1.00 53.06 85 TYR A C 1
ATOM 694 O O . TYR A 1 85 ? -11.583 20.061 17.972 1.00 53.06 85 TYR A O 1
ATOM 702 N N . THR A 1 86 ? -11.087 18.257 16.734 1.00 52.31 86 THR A N 1
ATOM 703 C CA . THR A 1 86 ? -11.072 17.329 17.882 1.00 52.31 86 THR A CA 1
ATOM 704 C C . THR A 1 86 ? -9.880 17.563 18.809 1.00 52.31 86 THR A C 1
ATOM 706 O O . THR A 1 86 ? -10.050 17.545 20.029 1.00 52.31 86 THR A O 1
ATOM 709 N N . VAL A 1 87 ? -8.696 17.864 18.263 1.00 57.44 87 VAL A N 1
ATOM 710 C CA . VAL A 1 87 ? -7.512 18.226 19.065 1.00 57.44 87 VAL A CA 1
ATOM 711 C C . VAL A 1 87 ? -7.700 19.576 19.769 1.00 57.44 87 VAL A C 1
ATOM 713 O O . VAL A 1 87 ? -7.343 19.706 20.942 1.00 57.44 87 VAL A O 1
ATOM 716 N N . MET A 1 88 ? -8.315 20.571 19.114 1.00 54.81 88 MET A N 1
ATOM 717 C CA . MET A 1 88 ? -8.672 21.830 19.782 1.00 54.81 88 MET A CA 1
ATOM 718 C C . MET A 1 88 ? -9.692 21.619 20.908 1.00 54.81 88 MET A C 1
ATOM 720 O O . MET A 1 88 ? -9.502 22.172 21.993 1.00 54.81 88 MET A O 1
ATOM 724 N N . GLN A 1 89 ? -10.739 20.807 20.709 1.00 55.72 89 GLN A N 1
ATOM 725 C CA . GLN A 1 89 ? -11.693 20.502 21.784 1.00 55.72 89 GLN A CA 1
ATOM 726 C C . GLN A 1 89 ? -11.026 19.793 22.967 1.00 55.72 89 GLN A C 1
ATOM 728 O O . GLN A 1 89 ? -11.199 20.244 24.096 1.00 55.72 89 GLN A O 1
ATOM 733 N N . GLN A 1 90 ? -10.209 18.759 22.732 1.00 56.03 90 GLN A N 1
ATOM 734 C CA . GLN A 1 90 ? -9.494 18.073 23.815 1.00 56.03 90 GLN A CA 1
ATOM 735 C C . GLN A 1 90 ? -8.577 19.021 24.597 1.00 56.03 90 GLN A C 1
ATOM 737 O O . GLN A 1 90 ? -8.629 19.032 25.826 1.00 56.03 90 GLN A O 1
ATOM 742 N N . ASN A 1 91 ? -7.801 19.873 23.921 1.00 56.09 91 ASN A N 1
ATOM 743 C CA . ASN A 1 91 ? -6.949 20.846 24.610 1.00 56.09 91 ASN A CA 1
ATOM 744 C C . ASN A 1 91 ? -7.760 21.870 25.423 1.00 56.09 91 ASN A C 1
ATOM 746 O O . ASN A 1 91 ? -7.348 22.247 26.521 1.00 56.09 91 ASN A O 1
ATOM 750 N N . THR A 1 92 ? -8.934 22.280 24.933 1.00 57.25 92 THR A N 1
ATOM 751 C CA . THR A 1 92 ? -9.817 23.215 25.651 1.00 57.25 92 THR A CA 1
ATOM 752 C C . THR A 1 92 ? -10.425 22.563 26.899 1.00 57.25 92 THR A C 1
ATOM 754 O O . THR A 1 92 ? -10.438 23.172 27.969 1.00 57.25 92 THR A O 1
ATOM 757 N N . THR A 1 93 ? -10.866 21.304 26.807 1.00 58.72 93 THR A N 1
ATOM 758 C CA . THR A 1 93 ? -11.416 20.553 27.948 1.00 58.72 93 THR A CA 1
ATOM 759 C C . THR A 1 93 ? -10.348 20.242 29.004 1.00 58.72 93 THR A C 1
ATOM 761 O O . THR A 1 93 ? -10.608 20.363 30.202 1.00 58.72 93 THR A O 1
ATOM 764 N N . VAL A 1 94 ? -9.123 19.906 28.584 1.00 59.25 94 VAL A N 1
ATOM 765 C CA . VAL A 1 94 ? -7.995 19.647 29.496 1.00 59.25 94 VAL A CA 1
ATOM 766 C C . VAL A 1 94 ? -7.525 20.929 30.194 1.00 59.25 94 VAL A C 1
ATOM 768 O O . VAL A 1 94 ? -7.204 20.883 31.383 1.00 59.25 94 VAL A O 1
ATOM 771 N N . MET A 1 95 ? -7.526 22.088 29.519 1.00 57.59 95 MET A N 1
ATOM 772 C CA . MET A 1 95 ? -7.268 23.374 30.189 1.00 57.59 95 MET A CA 1
ATOM 773 C C . MET A 1 95 ? -8.345 23.703 31.229 1.00 57.59 95 MET A C 1
ATOM 775 O O . MET A 1 95 ? -8.001 24.123 32.332 1.00 57.59 95 MET A O 1
ATOM 779 N N . GLN A 1 96 ? -9.626 23.468 30.923 1.00 57.28 96 GLN A N 1
ATOM 780 C CA . GLN A 1 96 ? -10.720 23.725 31.867 1.00 57.28 96 GLN A CA 1
ATOM 781 C C . GLN A 1 96 ? -10.630 22.858 33.132 1.00 57.28 96 GLN A C 1
ATOM 783 O O . GLN A 1 96 ? -10.854 23.367 34.231 1.00 57.28 96 GLN 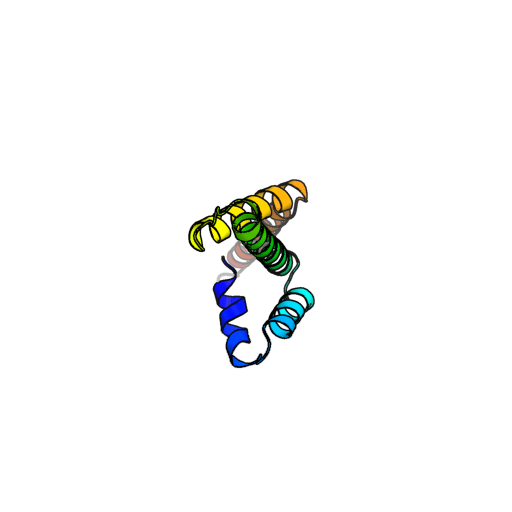A O 1
ATOM 788 N N . GLN A 1 97 ? -10.240 21.583 33.013 1.00 55.44 97 GLN A N 1
ATOM 789 C CA . GLN A 1 97 ? -10.016 20.712 34.175 1.00 55.44 97 GLN A CA 1
ATOM 790 C C . GLN A 1 97 ? -8.850 21.176 35.058 1.00 55.44 97 GLN A C 1
ATOM 792 O O . GLN A 1 97 ? -8.977 21.142 36.280 1.00 55.44 97 GLN A O 1
ATOM 797 N N . HIS A 1 98 ? -7.750 21.668 34.476 1.00 54.53 98 HIS A N 1
ATOM 798 C CA . HIS A 1 98 ? -6.632 22.203 35.264 1.00 54.53 98 HIS A CA 1
ATOM 799 C C . HIS A 1 98 ? -6.991 23.502 35.997 1.00 54.53 98 HIS A C 1
ATOM 801 O O . HIS A 1 98 ? -6.523 23.719 37.110 1.00 54.53 98 HIS A O 1
ATOM 807 N N . THR A 1 99 ? -7.846 24.353 35.420 1.00 57.12 99 THR A N 1
ATOM 808 C CA . THR A 1 99 ? -8.292 25.597 36.077 1.00 57.12 99 THR A CA 1
ATOM 809 C C . THR A 1 99 ? -9.377 25.393 37.137 1.00 57.12 99 THR A C 1
ATOM 811 O O . THR A 1 99 ? -9.632 26.305 37.918 1.00 57.12 99 THR A O 1
ATOM 814 N N . ALA A 1 100 ? -10.024 24.224 37.164 1.00 56.16 100 ALA A N 1
ATOM 815 C CA . ALA A 1 100 ? -11.113 23.901 38.088 1.00 56.16 100 ALA A CA 1
ATOM 816 C C . ALA A 1 100 ? -10.683 23.008 39.267 1.00 56.16 100 ALA A C 1
ATOM 818 O O . ALA A 1 100 ? -11.516 22.698 40.119 1.00 56.16 100 ALA A O 1
ATOM 819 N N . ALA A 1 101 ? -9.413 22.588 39.339 1.00 53.31 101 ALA A N 1
ATOM 820 C CA . ALA A 1 101 ? -8.892 21.885 40.507 1.00 53.31 101 ALA A CA 1
ATOM 821 C C . ALA A 1 101 ? -8.868 22.853 41.708 1.00 53.31 101 ALA A C 1
ATOM 823 O O . ALA A 1 101 ? -8.167 23.868 41.648 1.00 53.31 101 ALA A O 1
ATOM 824 N N . PRO A 1 102 ? -9.627 22.593 42.789 1.00 56.03 102 PRO A N 1
ATOM 825 C CA . PRO A 1 102 ? -9.564 23.436 43.966 1.00 56.03 102 PRO A CA 1
ATOM 826 C C . PRO A 1 102 ? -8.183 23.276 44.597 1.00 56.03 102 PRO A C 1
ATOM 828 O O . PRO A 1 102 ? -7.731 22.160 44.853 1.00 56.03 102 PRO A O 1
ATOM 831 N N . ILE A 1 103 ? -7.520 24.407 44.827 1.00 56.06 103 ILE A N 1
ATOM 832 C CA . ILE A 1 103 ? -6.343 24.487 45.689 1.00 56.06 103 ILE A CA 1
ATOM 833 C C . ILE A 1 103 ? -6.831 24.089 47.089 1.00 56.06 103 ILE A C 1
ATOM 835 O O . ILE A 1 103 ? -7.557 24.859 47.719 1.00 56.06 103 ILE A O 1
ATOM 839 N N . ILE A 1 104 ? -6.518 22.863 47.515 1.00 49.72 104 ILE A N 1
ATOM 840 C CA . ILE A 1 104 ? -6.623 22.428 48.917 1.00 49.72 104 ILE A CA 1
ATOM 841 C C . ILE A 1 104 ? -5.322 22.807 49.614 1.00 49.72 104 ILE A C 1
ATOM 843 O O . ILE A 1 104 ? -4.252 22.521 49.028 1.00 49.72 104 ILE A O 1
#

Radius of gyration: 19.4 Å; chains: 1; bounding box: 25×41×69 Å

Sequence (104 aa):
MGLEHIIQQRLQWFQNIKELILDICCTENVINAGKAAVLLWNLWQNRNNCVWNNNKLSARQIGMKAGQMWDDWAMVQGLIEEQNYTVMQQNTTVMQQHTAAPII

Organism: NCBI:txid97028

Secondary structure (DSSP, 8-state):
--SHHHHHHHHTT-S-HHHHHHHHHHHS-HHHHHHHHHHHHHHHHHHHHHHHHS----HHHHHHHHHHHHHHHHHHTTHHHHHHHHHHHHHHHHHHHHHTS---